Protein AF-A0A956REX2-F1 (afdb_monomer_lite)

Structure (mmCIF, N/CA/C/O backbone):
data_AF-A0A956REX2-F1
#
_entry.id   AF-A0A956REX2-F1
#
loop_
_atom_site.group_PDB
_atom_site.id
_atom_site.type_symbol
_atom_site.label_atom_id
_atom_site.label_alt_id
_atom_site.label_comp_id
_atom_site.label_asym_id
_atom_site.label_entity_id
_atom_site.label_seq_id
_atom_site.pdbx_PDB_ins_code
_atom_site.Cartn_x
_atom_site.Cartn_y
_atom_site.Cartn_z
_atom_site.occupancy
_atom_site.B_iso_or_equiv
_atom_site.auth_seq_id
_atom_site.auth_comp_id
_atom_site.auth_asym_id
_atom_site.auth_atom_id
_atom_site.pdbx_PDB_model_num
ATOM 1 N N . MET A 1 1 ? -1.833 4.869 -10.400 1.00 75.31 1 MET A N 1
ATOM 2 C CA . MET A 1 1 ? -1.973 5.181 -8.960 1.00 75.31 1 MET A CA 1
ATOM 3 C C . MET A 1 1 ? -0.663 5.714 -8.405 1.00 75.31 1 MET A C 1
ATOM 5 O O . MET A 1 1 ? 0.390 5.437 -8.976 1.00 75.31 1 MET A O 1
ATOM 9 N N . LEU A 1 2 ? -0.723 6.459 -7.299 1.00 81.12 2 LEU A N 1
ATOM 10 C CA . LEU A 1 2 ? 0.446 7.014 -6.617 1.00 81.12 2 LEU A CA 1
ATOM 11 C C . LEU A 1 2 ? 0.557 6.422 -5.212 1.00 81.12 2 LEU A C 1
ATOM 13 O O . LEU A 1 2 ? -0.314 6.652 -4.380 1.00 81.12 2 LEU A O 1
ATOM 17 N N . ALA A 1 3 ? 1.629 5.686 -4.931 1.00 83.25 3 ALA A N 1
ATOM 18 C CA . ALA A 1 3 ? 1.926 5.201 -3.587 1.00 83.25 3 ALA A CA 1
ATOM 19 C C . ALA A 1 3 ? 3.080 6.010 -2.990 1.00 83.25 3 ALA A C 1
ATOM 21 O O . ALA A 1 3 ? 4.172 6.064 -3.547 1.00 83.25 3 ALA A O 1
ATOM 22 N N . THR A 1 4 ? 2.872 6.622 -1.834 1.00 85.44 4 THR A N 1
ATOM 23 C CA . THR A 1 4 ? 3.902 7.367 -1.109 1.00 85.44 4 THR A CA 1
ATOM 24 C C . THR A 1 4 ? 4.163 6.670 0.213 1.00 85.44 4 THR A C 1
ATOM 26 O O . THR A 1 4 ? 3.251 6.499 1.021 1.00 85.44 4 THR A O 1
ATOM 29 N N . LYS A 1 5 ? 5.413 6.277 0.464 1.00 86.31 5 LYS A N 1
ATOM 30 C CA . LYS A 1 5 ? 5.799 5.804 1.796 1.00 86.31 5 LYS A CA 1
ATOM 31 C C . LYS A 1 5 ? 5.830 7.008 2.733 1.00 86.31 5 LYS A C 1
ATOM 33 O O . LYS A 1 5 ? 6.634 7.909 2.526 1.00 86.31 5 LYS A O 1
ATOM 38 N N . ILE A 1 6 ? 4.974 7.037 3.749 1.00 86.94 6 ILE A N 1
ATOM 39 C CA . ILE A 1 6 ? 4.868 8.180 4.673 1.00 86.94 6 ILE A CA 1
ATOM 40 C C . ILE A 1 6 ? 5.591 7.936 5.996 1.00 86.94 6 ILE A C 1
ATOM 42 O O . ILE A 1 6 ? 5.921 8.887 6.695 1.00 86.94 6 ILE A O 1
ATOM 46 N N . ARG A 1 7 ? 5.866 6.671 6.335 1.00 84.81 7 ARG A N 1
ATOM 47 C CA . ARG A 1 7 ? 6.574 6.299 7.563 1.00 84.81 7 ARG A CA 1
ATOM 48 C C . ARG A 1 7 ? 7.238 4.924 7.435 1.00 84.81 7 ARG A C 1
ATOM 50 O O . ARG A 1 7 ? 6.767 4.069 6.686 1.00 84.81 7 ARG A O 1
ATOM 57 N N . THR A 1 8 ? 8.317 4.712 8.186 1.00 83.06 8 THR A N 1
ATOM 58 C CA . THR A 1 8 ? 8.883 3.387 8.496 1.00 83.06 8 THR A CA 1
ATOM 59 C C . THR A 1 8 ? 8.424 2.979 9.902 1.00 83.06 8 THR A C 1
ATOM 61 O O . THR A 1 8 ? 8.401 3.814 10.808 1.00 83.06 8 THR A O 1
ATOM 64 N N . SER A 1 9 ? 8.025 1.724 10.083 1.00 69.75 9 SER A N 1
ATOM 65 C CA . SER A 1 9 ? 7.658 1.148 11.382 1.00 69.75 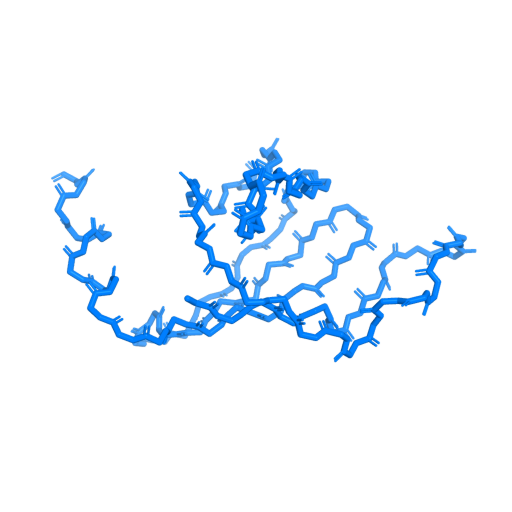9 SER A CA 1
ATOM 66 C C . SER A 1 9 ? 8.806 0.248 11.856 1.00 69.75 9 SER A C 1
ATOM 68 O O . SER A 1 9 ? 9.224 -0.630 11.108 1.00 69.75 9 SER A O 1
ATOM 70 N N . GLY A 1 10 ? 9.334 0.482 13.064 1.00 64.94 10 GLY A N 1
ATOM 71 C CA . GLY A 1 10 ? 10.471 -0.256 13.644 1.00 64.94 10 GLY A CA 1
ATOM 72 C C . GLY A 1 10 ? 11.747 0.585 13.808 1.00 64.94 10 GLY A C 1
ATOM 73 O O . GLY A 1 10 ? 11.924 1.589 13.124 1.00 64.94 10 GLY A O 1
ATOM 74 N N . ASP A 1 11 ? 12.626 0.167 14.726 1.00 57.84 11 ASP A N 1
ATOM 75 C CA . ASP A 1 11 ? 13.817 0.915 15.182 1.00 57.84 11 ASP A CA 1
ATOM 76 C C . ASP A 1 11 ? 15.116 0.542 14.434 1.00 57.84 11 ASP A C 1
ATOM 78 O O . ASP A 1 11 ? 16.220 0.590 14.967 1.00 57.84 11 ASP A O 1
ATOM 82 N N . GLY A 1 12 ? 15.012 0.091 13.184 1.00 53.91 12 GLY A N 1
ATOM 83 C CA . GLY A 1 12 ? 16.164 -0.506 12.517 1.00 53.91 12 GLY A CA 1
ATOM 84 C C . GLY A 1 12 ? 16.064 -0.542 11.004 1.00 53.91 12 GLY A C 1
ATOM 85 O O . GLY A 1 12 ? 15.541 -1.491 10.434 1.00 53.91 12 GLY A O 1
ATOM 86 N N . SER A 1 13 ? 16.709 0.441 10.377 1.00 56.28 13 SER A N 1
ATOM 87 C CA . SER A 1 13 ? 17.218 0.404 9.001 1.00 56.28 13 SER A CA 1
ATOM 88 C C . SER A 1 13 ? 16.237 0.678 7.843 1.00 56.28 13 SER A C 1
ATOM 90 O O . SER A 1 13 ? 15.118 0.179 7.773 1.00 56.28 13 SER A O 1
ATOM 92 N N . LEU A 1 1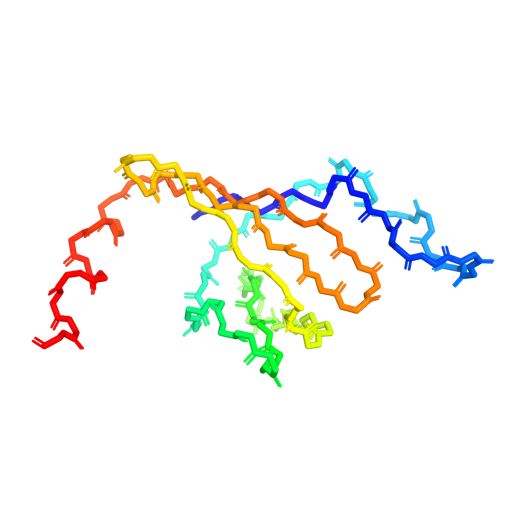4 ? 16.755 1.449 6.872 1.00 52.88 14 LEU A N 1
ATOM 93 C CA . LEU A 1 14 ? 16.189 1.887 5.580 1.00 52.88 14 LEU A CA 1
ATOM 94 C C . LEU A 1 14 ? 15.352 3.188 5.577 1.00 52.88 14 LEU A C 1
ATOM 96 O O . LEU A 1 14 ? 14.278 3.277 4.976 1.00 52.88 14 LEU A O 1
ATOM 100 N N . ASN A 1 15 ? 15.927 4.256 6.140 1.00 50.84 15 ASN A N 1
ATOM 101 C CA . ASN A 1 15 ? 15.478 5.656 6.014 1.00 50.84 15 ASN A CA 1
ATOM 102 C C . ASN A 1 15 ? 15.464 6.221 4.572 1.00 50.84 15 ASN A C 1
ATOM 104 O O . ASN A 1 15 ? 15.044 7.352 4.360 1.00 50.84 15 ASN A O 1
ATOM 108 N N . ALA A 1 16 ? 15.887 5.466 3.556 1.00 56.81 16 ALA A N 1
ATOM 109 C CA . ALA A 1 16 ? 16.173 6.006 2.222 1.00 56.81 16 ALA A CA 1
ATOM 110 C C . ALA A 1 16 ? 14.939 6.293 1.335 1.00 56.81 16 ALA A C 1
ATOM 112 O O . ALA A 1 16 ? 15.093 6.681 0.179 1.00 56.81 16 ALA A O 1
ATOM 113 N N . THR A 1 17 ? 13.713 6.046 1.810 1.00 66.31 17 THR A N 1
ATOM 114 C CA . THR A 1 17 ? 12.526 6.041 0.930 1.00 66.31 17 THR A CA 1
ATOM 115 C C . THR A 1 17 ? 11.263 6.682 1.502 1.00 66.31 17 THR A C 1
ATOM 117 O O . THR A 1 17 ? 10.251 6.725 0.803 1.00 66.31 17 THR A O 1
ATOM 120 N N . VAL A 1 18 ? 11.288 7.188 2.740 1.00 76.75 18 VAL A N 1
ATOM 121 C CA . VAL A 1 18 ? 10.157 7.957 3.290 1.00 76.75 18 VAL A CA 1
ATOM 122 C C . VAL A 1 18 ? 10.014 9.260 2.496 1.00 76.75 18 VAL A C 1
ATOM 124 O O . VAL A 1 18 ? 11.005 9.903 2.171 1.00 76.75 18 VAL A O 1
ATOM 127 N N . GLY A 1 19 ? 8.789 9.612 2.114 1.00 75.19 19 GLY A N 1
ATOM 128 C CA . GLY A 1 19 ? 8.483 10.741 1.233 1.00 75.19 19 GLY A CA 1
ATOM 129 C C . GLY A 1 19 ? 8.670 10.447 -0.258 1.00 75.19 19 GLY A C 1
ATOM 130 O O . GLY A 1 19 ? 8.153 11.191 -1.090 1.00 75.19 19 GLY A O 1
ATOM 131 N N . LYS A 1 20 ? 9.332 9.341 -0.632 1.00 77.31 20 LYS A N 1
ATOM 132 C CA . LYS A 1 20 ? 9.468 8.957 -2.039 1.00 77.31 20 LYS A CA 1
ATOM 133 C C . LYS A 1 20 ? 8.119 8.496 -2.579 1.00 77.31 20 LYS A C 1
ATOM 135 O O . LYS A 1 20 ? 7.497 7.568 -2.051 1.00 77.31 20 LYS A O 1
ATOM 140 N N . ALA A 1 21 ? 7.685 9.157 -3.643 1.00 76.06 21 ALA A N 1
ATOM 141 C CA . ALA A 1 21 ? 6.513 8.760 -4.392 1.00 76.06 21 ALA A CA 1
ATOM 142 C C . ALA A 1 21 ? 6.881 7.673 -5.410 1.00 76.06 21 ALA A C 1
ATOM 144 O O . ALA A 1 21 ? 7.887 7.765 -6.116 1.00 76.06 21 ALA A O 1
ATOM 145 N N . TYR A 1 22 ? 6.053 6.641 -5.471 1.00 75.56 22 TYR A N 1
ATOM 146 C CA . TYR A 1 22 ? 6.148 5.532 -6.402 1.00 75.56 22 TYR A CA 1
ATOM 147 C C . TYR A 1 22 ? 4.930 5.585 -7.320 1.00 75.56 22 TYR A C 1
ATOM 149 O O . TYR A 1 22 ? 3.792 5.427 -6.875 1.00 75.56 22 TYR A O 1
ATOM 157 N N . ASN A 1 23 ? 5.181 5.825 -8.604 1.00 74.12 23 ASN A N 1
ATOM 158 C CA . ASN A 1 23 ? 4.157 5.813 -9.645 1.00 74.12 23 ASN A CA 1
ATOM 159 C C . ASN A 1 23 ? 3.996 4.394 -10.178 1.00 74.12 23 ASN A C 1
ATOM 161 O O . ASN A 1 23 ? 4.924 3.869 -10.781 1.00 74.12 23 ASN A O 1
ATOM 165 N N . GLY A 1 24 ? 2.847 3.758 -9.976 1.00 73.44 24 GLY A N 1
ATOM 166 C CA . GLY A 1 24 ? 2.679 2.376 -10.410 1.00 73.44 24 GLY A CA 1
ATOM 167 C C . GLY A 1 24 ? 1.236 1.901 -10.465 1.00 73.44 24 GLY A C 1
ATOM 168 O O . GLY A 1 24 ? 0.278 2.666 -10.298 1.00 73.44 24 GLY A O 1
ATOM 169 N N . PHE A 1 25 ? 1.116 0.599 -10.707 1.00 69.94 25 PHE A N 1
ATOM 170 C CA . PHE A 1 25 ? -0.135 -0.144 -10.703 1.00 69.94 25 PHE A CA 1
ATOM 171 C C . PHE A 1 25 ? -0.159 -1.065 -9.487 1.00 69.94 25 PHE A C 1
ATOM 173 O O . PHE A 1 25 ? 0.801 -1.802 -9.245 1.00 69.94 25 PHE A O 1
ATOM 180 N N . LEU A 1 26 ? -1.269 -1.046 -8.755 1.00 74.25 26 LEU A N 1
ATOM 181 C CA . LEU A 1 26 ? -1.541 -2.044 -7.731 1.00 74.25 26 LEU A CA 1
ATOM 182 C C . LEU A 1 26 ? -1.965 -3.325 -8.436 1.00 74.25 26 LEU A C 1
ATOM 184 O O . LEU A 1 26 ? -2.942 -3.334 -9.178 1.00 74.25 26 LEU A O 1
ATOM 188 N N . ILE A 1 27 ? -1.197 -4.392 -8.237 1.00 75.25 27 ILE A N 1
ATOM 189 C CA . ILE A 1 27 ? -1.485 -5.686 -8.872 1.00 75.25 27 ILE A CA 1
ATOM 190 C C . ILE A 1 27 ? 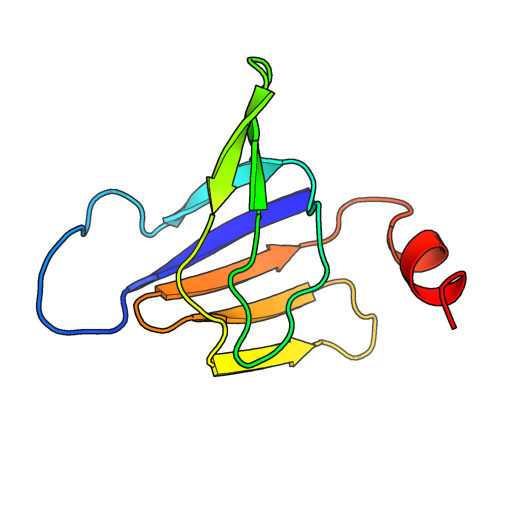-2.477 -6.498 -8.026 1.00 75.25 27 ILE A C 1
ATOM 192 O O . ILE A 1 27 ? -3.154 -7.384 -8.535 1.00 75.25 27 ILE A O 1
ATOM 196 N N . SER A 1 28 ? -2.564 -6.206 -6.729 1.00 76.69 28 SER A N 1
ATOM 197 C CA . SER A 1 28 ? -3.440 -6.900 -5.788 1.00 76.69 28 SER A CA 1
ATOM 198 C C . SER A 1 28 ? -3.943 -5.939 -4.726 1.00 76.69 28 SER A C 1
ATOM 200 O O . SER A 1 28 ? -3.140 -5.177 -4.184 1.00 76.69 28 SER A O 1
ATOM 202 N N . GLU A 1 29 ? -5.217 -6.034 -4.365 1.00 79.88 29 GLU A N 1
ATOM 203 C CA . GLU A 1 29 ? -5.759 -5.275 -3.240 1.00 79.88 29 GLU A CA 1
ATOM 204 C C . GLU A 1 29 ? -4.981 -5.539 -1.938 1.00 79.88 29 GLU A C 1
ATOM 206 O O . GLU A 1 29 ? -4.505 -6.661 -1.710 1.00 79.88 29 GLU A O 1
ATOM 211 N N . PRO A 1 30 ? -4.810 -4.518 -1.079 1.00 83.88 30 PRO A N 1
ATOM 212 C CA . PRO A 1 30 ? -4.182 -4.702 0.218 1.00 83.88 30 PRO A CA 1
ATOM 213 C C . PRO A 1 30 ? -5.092 -5.541 1.120 1.00 83.88 30 PRO A C 1
ATOM 215 O O . PRO A 1 30 ? -6.159 -5.097 1.531 1.00 83.88 30 PRO A O 1
ATOM 218 N N . VAL A 1 31 ? -4.639 -6.743 1.473 1.00 84.88 31 VAL A N 1
ATOM 219 C CA . VAL A 1 31 ? -5.349 -7.654 2.382 1.00 84.88 31 VAL A CA 1
ATOM 220 C C . VAL A 1 31 ? -4.478 -7.915 3.601 1.00 84.88 31 VAL A C 1
ATOM 222 O O . VAL A 1 31 ? -3.306 -8.267 3.461 1.00 84.88 31 VAL A O 1
ATOM 225 N N . VAL A 1 32 ? -5.051 -7.757 4.796 1.00 88.38 32 VAL A N 1
ATOM 226 C CA . VAL A 1 32 ? -4.356 -8.013 6.066 1.00 88.38 32 VAL A CA 1
ATOM 227 C C . VAL A 1 32 ? -3.803 -9.442 6.092 1.00 88.38 32 VAL A C 1
ATOM 229 O O . VAL A 1 32 ? -4.482 -10.393 5.717 1.00 88.38 32 VAL A O 1
ATOM 232 N N . GLY A 1 33 ? -2.549 -9.590 6.516 1.00 82.88 33 GLY A N 1
ATOM 233 C CA . GLY A 1 33 ? -1.824 -10.861 6.556 1.00 82.88 33 GLY A CA 1
ATOM 234 C C . GLY A 1 33 ? -1.166 -11.266 5.232 1.00 82.88 33 GLY A C 1
ATOM 235 O O . GLY A 1 33 ? -0.382 -12.212 5.218 1.00 82.88 33 GLY A O 1
ATOM 236 N N . ARG A 1 34 ? -1.416 -10.547 4.129 1.00 78.06 34 ARG A N 1
ATOM 237 C CA . ARG A 1 34 ? -0.808 -10.804 2.814 1.00 78.06 34 ARG A CA 1
ATOM 238 C C . ARG A 1 34 ? 0.208 -9.717 2.459 1.00 78.06 34 ARG A C 1
ATOM 240 O O . ARG A 1 34 ? 0.034 -8.554 2.814 1.00 78.06 34 ARG A O 1
ATOM 247 N N . GLY A 1 35 ? 1.276 -10.076 1.744 1.00 75.06 35 GLY A N 1
ATOM 248 C CA . GLY A 1 35 ? 2.150 -9.087 1.099 1.00 75.06 35 GLY A CA 1
ATOM 249 C C . GLY A 1 35 ? 1.413 -8.347 -0.026 1.00 75.06 35 GLY A C 1
ATOM 250 O O . GLY A 1 35 ? 0.631 -8.958 -0.754 1.00 75.06 35 GLY A O 1
ATOM 251 N N . MET A 1 36 ? 1.659 -7.046 -0.181 1.00 80.62 36 MET A N 1
ATOM 252 C CA . MET A 1 36 ? 1.057 -6.200 -1.222 1.00 80.62 36 MET A CA 1
ATOM 253 C C . MET A 1 36 ? 2.095 -5.864 -2.304 1.00 80.62 36 MET A C 1
ATOM 255 O O . MET A 1 36 ? 3.263 -5.654 -1.993 1.00 80.62 36 MET A O 1
ATOM 259 N N . VAL A 1 37 ? 1.696 -5.774 -3.580 1.00 75.06 37 VAL A N 1
ATOM 260 C CA . VAL A 1 37 ? 2.586 -5.352 -4.684 1.00 75.06 37 VAL A CA 1
ATOM 261 C C . VAL A 1 37 ? 2.148 -3.998 -5.235 1.00 75.06 37 VAL A C 1
ATOM 263 O O . VAL A 1 37 ? 1.078 -3.893 -5.831 1.00 75.06 37 VAL A O 1
ATOM 266 N N . LEU A 1 38 ? 2.980 -2.969 -5.048 1.00 71.81 38 LEU A N 1
ATOM 267 C CA . LEU A 1 38 ? 2.626 -1.564 -5.320 1.00 71.81 38 LEU A CA 1
ATOM 26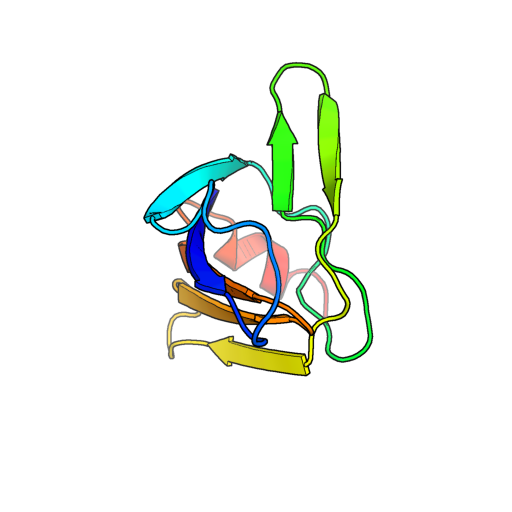8 C C . LEU A 1 38 ? 3.105 -1.028 -6.669 1.00 71.81 38 LEU A C 1
ATOM 270 O O . LEU A 1 38 ? 2.501 -0.121 -7.237 1.00 71.81 38 LEU A O 1
ATOM 274 N N . PHE A 1 39 ? 4.259 -1.502 -7.126 1.00 70.38 39 PHE A N 1
ATOM 275 C CA . PHE A 1 39 ? 5.005 -0.847 -8.191 1.00 70.38 39 PHE A CA 1
ATOM 276 C C . PHE A 1 39 ? 5.419 -1.893 -9.203 1.00 70.38 39 PHE A C 1
ATOM 278 O O . PHE A 1 39 ? 6.191 -2.789 -8.875 1.00 70.38 39 PHE A O 1
ATOM 285 N N . ARG A 1 40 ? 4.884 -1.778 -10.415 1.00 64.31 40 ARG A N 1
ATOM 286 C CA . ARG A 1 40 ? 5.492 -2.330 -11.617 1.00 64.31 40 ARG A CA 1
ATOM 287 C C . ARG A 1 40 ? 6.177 -1.157 -12.305 1.00 64.31 40 ARG A C 1
ATOM 289 O O . ARG A 1 40 ? 5.479 -0.263 -12.776 1.00 64.31 40 ARG A O 1
ATOM 296 N N . ASP A 1 41 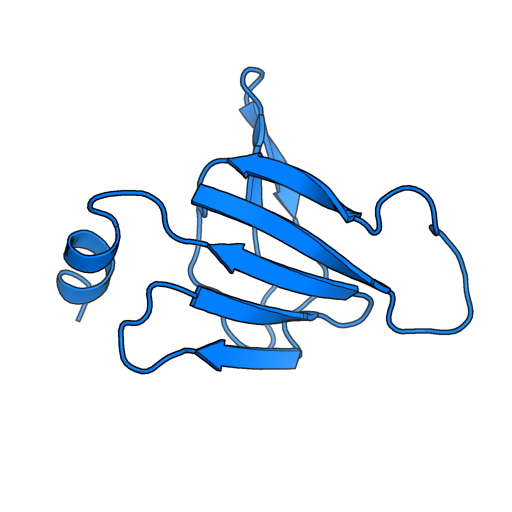? 7.506 -1.118 -12.283 1.00 61.16 41 ASP A N 1
ATOM 297 C CA . ASP A 1 41 ? 8.259 -0.077 -12.992 1.00 61.16 41 ASP A CA 1
ATOM 298 C C . ASP A 1 41 ? 8.092 -0.236 -14.521 1.00 61.16 41 ASP A C 1
ATOM 300 O O . ASP A 1 41 ? 7.612 -1.281 -14.975 1.00 61.16 41 ASP A O 1
ATOM 304 N N . PRO A 1 42 ? 8.479 0.757 -15.343 1.00 55.19 42 PRO A N 1
ATOM 305 C CA . PRO A 1 42 ? 8.434 0.623 -16.802 1.00 55.19 42 PRO A CA 1
ATOM 306 C C . PRO A 1 42 ? 9.247 -0.567 -17.349 1.00 55.19 42 PRO A C 1
ATOM 308 O O . PRO A 1 42 ? 8.974 -1.039 -18.446 1.00 55.19 42 PRO A O 1
ATOM 311 N N . ASN A 1 43 ? 10.207 -1.087 -16.572 1.00 70.44 43 ASN A N 1
ATOM 312 C CA . ASN A 1 43 ? 11.007 -2.277 -16.881 1.00 70.44 43 ASN A CA 1
ATOM 313 C C . ASN A 1 43 ? 10.354 -3.588 -16.387 1.00 70.44 43 ASN A C 1
ATOM 315 O O . ASN A 1 43 ? 10.945 -4.662 -16.498 1.00 70.44 43 ASN A O 1
ATOM 319 N N . GLY A 1 44 ? 9.155 -3.525 -15.801 1.00 67.88 44 GLY A N 1
ATOM 320 C CA . GLY A 1 44 ? 8.403 -4.664 -15.284 1.00 67.88 44 GLY A CA 1
ATOM 321 C C . GLY A 1 44 ? 8.758 -5.126 -13.863 1.00 67.88 44 GLY A C 1
ATOM 322 O O . GLY A 1 44 ? 8.159 -6.100 -13.394 1.00 67.88 44 GLY A O 1
ATOM 323 N N . ARG A 1 45 ? 9.675 -4.462 -13.147 1.00 76.25 45 ARG A N 1
ATOM 324 C CA . ARG A 1 45 ? 10.087 -4.839 -11.785 1.00 76.25 45 ARG A CA 1
ATOM 325 C C . ARG A 1 45 ? 8.965 -4.610 -10.788 1.00 76.25 45 ARG A C 1
ATOM 327 O O . ARG A 1 45 ? 8.421 -3.513 -10.700 1.00 76.25 45 ARG A O 1
ATOM 334 N N . ARG A 1 46 ? 8.667 -5.653 -10.011 1.00 76.31 46 ARG A N 1
ATOM 335 C CA . ARG A 1 46 ? 7.647 -5.654 -8.960 1.00 76.31 46 ARG A CA 1
ATOM 336 C C . ARG A 1 46 ? 8.262 -5.264 -7.620 1.00 76.31 46 ARG A C 1
ATOM 338 O O . ARG A 1 46 ? 9.195 -5.921 -7.170 1.00 76.31 46 ARG A O 1
ATOM 345 N N . MET A 1 47 ? 7.710 -4.255 -6.956 1.00 77.25 47 MET A N 1
ATOM 346 C CA . MET A 1 47 ? 7.988 -3.996 -5.542 1.00 77.25 47 MET A CA 1
ATOM 347 C C . MET A 1 47 ? 6.913 -4.657 -4.684 1.00 77.25 47 MET A C 1
ATOM 349 O O . MET A 1 47 ? 5.759 -4.223 -4.696 1.00 77.25 47 MET A O 1
ATOM 353 N N . VAL A 1 48 ? 7.310 -5.693 -3.947 1.00 76.31 48 VAL A N 1
ATOM 354 C CA . VAL A 1 48 ? 6.478 -6.367 -2.945 1.00 76.31 48 VAL A CA 1
ATOM 355 C C . VAL A 1 48 ? 6.790 -5.755 -1.581 1.00 76.31 48 VAL A C 1
ATOM 357 O O . VAL A 1 48 ? 7.957 -5.645 -1.207 1.00 76.31 48 VAL A O 1
ATOM 360 N N . THR A 1 49 ? 5.768 -5.318 -0.854 1.00 79.88 49 THR A N 1
ATOM 361 C CA . THR A 1 49 ? 5.902 -4.855 0.528 1.00 79.88 49 THR A CA 1
ATOM 362 C C . THR A 1 49 ? 5.889 -6.036 1.489 1.00 79.88 49 THR A C 1
ATOM 364 O O . THR A 1 49 ? 5.491 -7.150 1.143 1.00 79.88 49 THR A O 1
ATOM 367 N N . THR A 1 50 ? 6.256 -5.775 2.740 1.00 85.31 50 THR A N 1
ATOM 368 C CA . THR A 1 50 ? 5.979 -6.705 3.838 1.00 85.31 50 THR A CA 1
ATOM 369 C C . THR A 1 50 ? 4.464 -6.925 4.007 1.00 85.31 50 THR A C 1
ATOM 371 O O . THR A 1 50 ? 3.663 -6.154 3.452 1.00 85.31 50 THR A O 1
ATOM 374 N N . PRO A 1 51 ? 4.052 -7.988 4.727 1.00 89.50 51 PRO A N 1
ATOM 375 C CA . PRO A 1 51 ? 2.653 -8.264 5.026 1.00 89.50 51 PRO A CA 1
ATOM 376 C C . PRO A 1 51 ? 1.894 -7.049 5.562 1.00 89.50 51 PRO A C 1
ATOM 378 O O . PRO A 1 51 ? 2.383 -6.310 6.420 1.00 89.50 51 PRO A O 1
ATOM 381 N N . VAL A 1 52 ? 0.677 -6.855 5.062 1.00 89.44 52 VAL A N 1
ATOM 382 C CA . VAL A 1 52 ? -0.226 -5.798 5.517 1.00 89.44 52 VAL A CA 1
ATOM 383 C C . VAL A 1 52 ? -0.737 -6.131 6.918 1.00 89.44 52 VAL A C 1
ATOM 385 O O . VAL A 1 52 ? -1.213 -7.233 7.178 1.00 89.44 52 VAL A O 1
ATOM 388 N N . ARG A 1 53 ? -0.663 -5.165 7.829 1.00 91.62 53 ARG A N 1
ATOM 389 C CA . ARG A 1 53 ? -1.195 -5.235 9.195 1.00 91.62 53 ARG A CA 1
ATOM 390 C C . ARG A 1 53 ? -2.546 -4.544 9.313 1.00 91.62 53 ARG A C 1
ATOM 392 O O . ARG A 1 53 ? -3.415 -5.033 10.027 1.00 91.62 53 ARG A O 1
ATOM 399 N N . ARG A 1 54 ? -2.732 -3.426 8.608 1.00 90.12 54 ARG A N 1
ATOM 400 C CA . ARG A 1 54 ? -3.959 -2.628 8.673 1.00 90.12 54 ARG A CA 1
ATOM 401 C C . ARG A 1 54 ? -4.191 -1.875 7.371 1.00 90.12 54 ARG A C 1
ATOM 403 O O . ARG A 1 54 ? -3.249 -1.369 6.766 1.00 90.12 54 ARG A O 1
ATOM 410 N N . VAL A 1 55 ? -5.458 -1.766 6.983 1.00 89.00 55 VAL A N 1
ATOM 411 C CA . VAL A 1 55 ? -5.908 -0.935 5.863 1.00 89.00 55 VAL A CA 1
ATOM 412 C C . VAL A 1 55 ? -6.946 0.045 6.391 1.00 89.00 55 VAL A C 1
ATOM 414 O O . VAL A 1 55 ? -7.885 -0.359 7.073 1.00 89.00 55 VAL A O 1
ATOM 417 N N . LEU A 1 56 ? -6.760 1.330 6.105 1.00 90.06 56 LEU A N 1
ATOM 418 C CA . LEU A 1 56 ? -7.756 2.373 6.332 1.00 90.06 56 LEU A CA 1
ATOM 419 C C . LEU A 1 56 ? -8.117 2.994 4.990 1.00 90.06 56 LEU A C 1
ATOM 421 O O . LEU A 1 56 ? -7.230 3.321 4.203 1.00 90.06 56 LEU A O 1
ATOM 425 N N . THR A 1 57 ? -9.405 3.170 4.742 1.00 84.62 57 THR A N 1
ATOM 426 C CA . THR A 1 57 ? -9.937 3.748 3.507 1.00 84.62 57 THR A CA 1
ATOM 427 C C . THR A 1 57 ? -10.735 5.005 3.832 1.00 84.62 57 THR A C 1
ATOM 429 O O . THR A 1 57 ? -11.317 5.121 4.912 1.00 84.62 57 THR A O 1
ATOM 432 N N . THR A 1 58 ? -10.738 5.974 2.918 1.00 83.38 58 THR A N 1
ATOM 433 C CA . THR A 1 58 ? -11.665 7.114 2.979 1.00 83.38 58 THR A CA 1
ATOM 434 C C . THR A 1 58 ? -13.036 6.721 2.422 1.00 83.38 58 THR A C 1
ATOM 436 O O . THR A 1 58 ? -13.162 5.701 1.742 1.00 83.38 58 THR A O 1
ATOM 439 N N . ALA A 1 59 ? -14.069 7.522 2.709 1.00 75.38 59 ALA A N 1
ATOM 440 C CA . ALA A 1 59 ? -15.447 7.250 2.279 1.00 75.38 59 ALA A CA 1
ATOM 441 C C . ALA A 1 59 ? -15.571 7.035 0.757 1.00 75.38 59 ALA A C 1
ATOM 443 O O . ALA A 1 59 ? -16.331 6.178 0.318 1.00 75.38 59 ALA A O 1
ATOM 444 N N . GLU A 1 60 ? -14.763 7.746 -0.030 1.00 71.44 60 GLU A N 1
ATOM 445 C CA . GLU A 1 60 ? -14.766 7.687 -1.497 1.00 71.44 60 GLU A CA 1
ATOM 446 C C . GLU A 1 60 ? -13.784 6.641 -2.061 1.00 71.44 60 GLU A C 1
ATOM 448 O O . GLU A 1 60 ? -13.644 6.509 -3.270 1.00 71.44 60 GLU A O 1
ATOM 453 N N . ARG A 1 61 ? -13.082 5.879 -1.204 1.00 68.56 61 ARG A N 1
ATOM 454 C CA . ARG A 1 61 ? -12.041 4.889 -1.572 1.00 68.56 61 ARG A CA 1
ATOM 455 C C . ARG A 1 61 ? -10.896 5.424 -2.447 1.00 68.56 61 ARG A C 1
ATOM 457 O O . ARG A 1 61 ? -10.024 4.656 -2.844 1.00 68.56 61 ARG A O 1
ATOM 464 N N . GLU A 1 62 ? -10.833 6.729 -2.685 1.00 78.88 62 GLU A N 1
ATOM 465 C CA . GLU A 1 62 ? -9.775 7.382 -3.461 1.00 78.88 62 GLU A CA 1
ATOM 466 C C . GLU A 1 62 ? -8.419 7.350 -2.748 1.00 78.88 62 GLU A C 1
ATOM 468 O O . GLU A 1 62 ? -7.361 7.462 -3.377 1.00 78.88 62 GLU A O 1
ATOM 473 N N . LEU A 1 63 ? -8.444 7.189 -1.422 1.00 81.94 63 LEU A N 1
ATOM 474 C CA . LEU A 1 63 ? -7.260 7.215 -0.589 1.00 81.94 63 LEU A CA 1
ATOM 475 C C . LEU A 1 63 ? -7.227 6.029 0.379 1.00 81.94 63 LEU A C 1
ATOM 477 O O . LEU A 1 63 ? -8.150 5.811 1.168 1.00 81.94 63 LEU A O 1
ATOM 481 N N . LEU A 1 64 ? -6.123 5.280 0.335 1.00 86.94 64 LEU A N 1
ATOM 482 C CA . LEU A 1 64 ? -5.862 4.156 1.225 1.00 86.94 64 LEU A CA 1
ATOM 483 C C . LEU A 1 64 ? -4.609 4.422 2.054 1.00 86.94 64 LEU A C 1
ATOM 485 O O . LEU A 1 64 ? -3.552 4.761 1.521 1.00 86.94 64 LEU A O 1
ATOM 489 N N . TYR A 1 65 ? -4.703 4.195 3.358 1.00 88.44 65 TYR A N 1
ATOM 490 C CA . TYR A 1 65 ? -3.541 4.064 4.224 1.00 88.44 65 TYR A CA 1
ATOM 491 C C . TYR A 1 65 ? -3.304 2.587 4.499 1.00 88.44 65 TYR A C 1
ATOM 493 O O . TYR A 1 65 ? -4.156 1.907 5.072 1.00 88.44 65 TYR A O 1
ATOM 501 N N . VAL A 1 66 ? -2.140 2.094 4.089 1.00 88.50 66 VAL A N 1
ATOM 502 C CA . VAL A 1 66 ? -1.753 0.695 4.256 1.00 88.50 66 VAL A CA 1
ATOM 503 C C . VAL A 1 66 ? -0.569 0.629 5.202 1.00 88.50 66 VAL A C 1
ATOM 505 O O . VAL A 1 66 ? 0.534 1.072 4.879 1.00 88.50 66 VAL A O 1
ATOM 508 N N . GLU A 1 67 ? -0.809 0.075 6.381 1.00 90.31 67 GLU A N 1
ATOM 509 C CA . GLU A 1 67 ? 0.232 -0.282 7.329 1.00 90.31 67 GLU A CA 1
ATOM 510 C C . GLU A 1 67 ? 0.690 -1.703 7.034 1.00 90.31 67 GLU A C 1
ATOM 512 O O . GLU A 1 67 ? -0.106 -2.637 6.965 1.00 90.31 67 GLU A O 1
ATOM 517 N N . THR A 1 68 ? 1.989 -1.854 6.856 1.00 87.50 68 THR A N 1
ATOM 518 C CA . THR A 1 68 ? 2.693 -3.121 6.675 1.00 87.50 68 THR A CA 1
ATOM 519 C C . THR A 1 68 ? 3.584 -3.360 7.888 1.00 87.50 68 THR A C 1
ATOM 521 O O . THR A 1 68 ? 3.735 -2.464 8.719 1.00 87.50 68 THR A O 1
ATOM 524 N N . GLU A 1 69 ? 4.200 -4.535 8.005 1.00 88.19 69 GLU A N 1
ATOM 525 C CA . GLU A 1 69 ? 5.048 -4.859 9.164 1.00 88.19 69 GLU A CA 1
ATOM 526 C C . GLU A 1 69 ? 6.126 -3.812 9.456 1.00 88.19 69 GLU A C 1
ATOM 528 O O . GLU A 1 69 ? 6.454 -3.574 10.614 1.00 88.19 69 GLU A O 1
ATOM 533 N N . ASN A 1 70 ? 6.665 -3.173 8.416 1.00 85.88 70 ASN A N 1
ATOM 534 C CA . ASN A 1 70 ? 7.796 -2.261 8.551 1.00 85.88 70 ASN A CA 1
ATOM 535 C C . ASN A 1 70 ? 7.560 -0.866 7.962 1.00 85.88 70 ASN A C 1
ATOM 537 O O . ASN A 1 70 ? 8.489 -0.059 7.907 1.00 85.88 70 ASN A O 1
ATOM 541 N N . SER A 1 71 ? 6.378 -0.551 7.435 1.00 85.12 71 SER A N 1
ATOM 542 C CA . SER A 1 71 ? 6.151 0.711 6.716 1.00 85.12 71 SER A CA 1
ATOM 543 C C . SER A 1 71 ? 4.679 1.091 6.644 1.00 85.12 71 SER A C 1
ATOM 545 O O . SER A 1 71 ? 3.808 0.228 6.591 1.00 85.12 71 SER A O 1
ATOM 547 N N . VAL A 1 72 ? 4.413 2.393 6.561 1.00 88.75 72 VAL A N 1
ATOM 548 C CA . VAL A 1 72 ? 3.081 2.937 6.283 1.00 88.75 72 VAL A CA 1
ATOM 549 C C . VAL A 1 72 ? 3.106 3.639 4.933 1.00 88.75 72 VAL A C 1
ATOM 551 O O . VAL A 1 72 ? 3.966 4.490 4.672 1.00 88.75 72 VAL A O 1
ATOM 554 N N . TYR A 1 73 ? 2.142 3.296 4.087 1.00 87.38 73 TYR A N 1
ATOM 555 C CA . TYR A 1 73 ? 1.966 3.854 2.754 1.00 87.38 73 TYR A CA 1
ATOM 556 C C . TYR A 1 73 ? 0.652 4.619 2.667 1.00 87.38 73 TYR A C 1
ATOM 558 O O . TYR A 1 73 ? -0.375 4.153 3.152 1.00 87.38 73 TYR A O 1
ATOM 566 N N . ARG A 1 74 ? 0.689 5.776 2.005 1.00 89.31 74 ARG A N 1
ATOM 567 C CA . ARG A 1 74 ? -0.492 6.473 1.495 1.00 89.31 74 ARG A CA 1
ATOM 568 C C . ARG A 1 74 ? -0.615 6.158 0.012 1.00 89.31 74 ARG A C 1
ATOM 570 O O . ARG A 1 74 ? 0.317 6.432 -0.741 1.00 89.31 74 ARG A O 1
ATOM 577 N N . ILE A 1 75 ? -1.740 5.605 -0.404 1.00 86.94 75 ILE A N 1
ATOM 578 C CA . ILE A 1 75 ? -2.041 5.291 -1.797 1.00 86.94 75 ILE A CA 1
ATOM 579 C C . ILE A 1 75 ? -3.161 6.219 -2.242 1.00 86.94 75 ILE A C 1
ATOM 581 O O . ILE A 1 75 ? -4.215 6.253 -1.616 1.00 86.94 75 ILE A O 1
ATOM 585 N N . SER A 1 76 ? -2.911 6.963 -3.311 1.00 85.62 76 SER A N 1
ATOM 586 C CA . SER A 1 76 ? -3.909 7.770 -4.002 1.00 85.62 76 SER A CA 1
ATOM 587 C C . SER A 1 76 ? -4.251 7.091 -5.323 1.00 85.62 76 SER A C 1
ATOM 589 O O . SER A 1 76 ? -3.376 6.845 -6.169 1.00 85.62 76 SER A O 1
ATOM 591 N N . VAL A 1 77 ? -5.526 6.767 -5.484 1.00 76.62 77 VAL A N 1
ATOM 592 C CA . VAL A 1 77 ? -6.083 6.266 -6.734 1.00 76.62 77 VAL A CA 1
ATOM 593 C C . VAL A 1 77 ? -6.279 7.481 -7.641 1.00 76.62 77 VAL A C 1
ATOM 595 O O . VAL A 1 77 ? -6.934 8.441 -7.262 1.00 76.62 77 VAL A O 1
ATOM 598 N N . ILE A 1 78 ? -5.629 7.489 -8.805 1.00 70.12 78 ILE A N 1
ATOM 599 C CA . ILE A 1 78 ? -5.720 8.581 -9.786 1.00 70.12 78 ILE A CA 1
ATOM 600 C C . ILE A 1 78 ? -6.338 7.950 -11.042 1.00 70.12 78 ILE A C 1
ATOM 602 O O . ILE A 1 78 ? -5.652 7.150 -11.684 1.00 70.12 78 ILE A O 1
ATOM 606 N N . GLY A 1 79 ? -7.611 8.249 -11.337 1.00 61.31 79 GLY A N 1
ATOM 607 C CA . GLY A 1 79 ? -8.395 7.693 -12.464 1.00 61.31 79 GLY A CA 1
ATOM 608 C C . GLY A 1 79 ? -9.262 6.462 -12.127 1.00 61.31 79 GLY A C 1
ATOM 609 O O . GLY A 1 79 ? -9.220 5.996 -10.990 1.00 61.31 79 GLY A O 1
ATOM 610 N N . ASP A 1 80 ? -10.008 5.945 -13.123 1.00 52.06 80 ASP A N 1
ATOM 611 C CA . ASP A 1 80 ? -11.132 4.959 -13.111 1.00 52.06 80 ASP A CA 1
ATOM 612 C C . ASP A 1 80 ? -10.891 3.566 -12.467 1.00 52.06 80 ASP A C 1
ATOM 614 O O . ASP A 1 80 ? -11.495 2.557 -12.822 1.00 52.06 80 ASP A O 1
ATOM 618 N N . TYR A 1 81 ? -10.006 3.452 -11.483 1.00 52.03 81 TYR A N 1
ATOM 619 C CA . TYR A 1 81 ? -9.812 2.232 -10.694 1.00 52.03 81 TYR A CA 1
ATOM 620 C C . TYR A 1 81 ? -10.937 1.984 -9.677 1.00 52.03 81 TYR A C 1
ATOM 622 O O . TYR A 1 81 ? -11.088 0.854 -9.212 1.00 52.03 81 TYR A O 1
ATOM 630 N N . ALA A 1 82 ? -11.742 3.002 -9.347 1.00 48.75 82 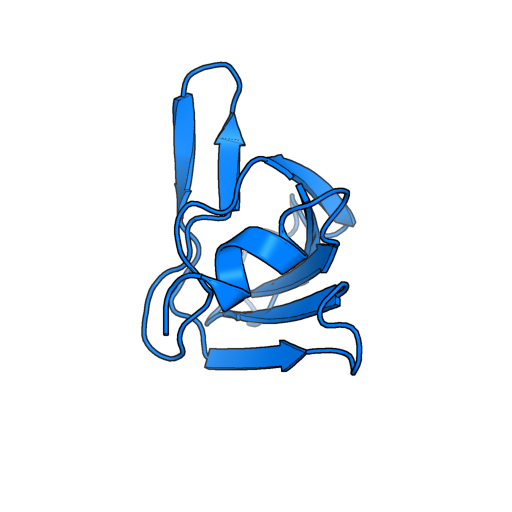ALA A N 1
ATOM 631 C CA . ALA A 1 82 ? -12.930 2.841 -8.506 1.00 48.75 82 ALA A CA 1
ATOM 632 C C . ALA A 1 82 ? -13.959 1.878 -9.134 1.00 48.75 82 ALA A C 1
ATOM 634 O O . ALA A 1 82 ? -14.660 1.173 -8.410 1.00 48.75 82 ALA A O 1
ATOM 635 N N . GLU A 1 83 ? -13.994 1.797 -10.468 1.00 44.59 83 GLU A N 1
ATOM 636 C CA . GLU A 1 83 ? -14.926 0.962 -11.231 1.00 44.59 83 GLU A CA 1
ATOM 637 C C . GLU A 1 83 ? -14.468 -0.507 -11.336 1.00 44.59 83 GLU A C 1
ATOM 639 O O . GLU A 1 83 ? -15.282 -1.423 -11.393 1.00 44.59 83 GLU A O 1
ATOM 644 N N . GLN A 1 84 ? -13.158 -0.776 -11.289 1.00 45.88 84 GLN A N 1
ATOM 645 C CA . GLN A 1 84 ? -12.632 -2.149 -11.362 1.00 45.88 84 GLN A CA 1
ATOM 646 C C . GLN A 1 84 ? -12.691 -2.890 -10.017 1.00 45.88 84 GLN A C 1
ATOM 648 O O . GLN A 1 84 ? -12.796 -4.114 -10.004 1.00 45.88 84 GLN A O 1
ATOM 653 N N . ALA A 1 85 ? -12.668 -2.171 -8.889 1.00 45.69 85 ALA A N 1
ATOM 654 C CA . ALA A 1 85 ? -12.816 -2.765 -7.557 1.00 45.69 85 ALA A CA 1
ATOM 655 C C . ALA A 1 85 ? -14.277 -3.134 -7.218 1.00 45.69 85 ALA A C 1
ATOM 657 O O . ALA A 1 85 ? -14.515 -3.990 -6.369 1.00 45.69 85 ALA A O 1
ATOM 658 N N . SER A 1 86 ? -15.268 -2.510 -7.869 1.00 45.16 86 SER A N 1
ATOM 659 C CA . SER A 1 86 ? -16.687 -2.870 -7.719 1.00 45.16 86 SER A CA 1
ATOM 660 C C . SER A 1 86 ? -17.110 -4.050 -8.601 1.00 45.16 86 SER A C 1
ATOM 662 O O . SER A 1 86 ? -18.086 -4.717 -8.278 1.00 45.16 86 SER A O 1
ATOM 664 N N . ALA A 1 87 ? -16.366 -4.347 -9.671 1.00 43.62 87 ALA A N 1
ATOM 665 C CA . ALA A 1 87 ? -16.663 -5.432 -10.610 1.00 43.62 87 ALA A CA 1
ATOM 666 C C . ALA A 1 87 ? -16.168 -6.827 -10.163 1.00 43.62 87 ALA A C 1
ATOM 668 O O . ALA A 1 87 ? -16.334 -7.797 -10.901 1.00 43.62 87 ALA A O 1
ATOM 669 N N . ALA A 1 88 ? -15.536 -6.938 -8.989 1.00 38.09 88 ALA A N 1
ATOM 670 C CA . ALA A 1 88 ? -14.925 -8.175 -8.489 1.00 38.09 88 ALA A CA 1
ATOM 671 C C . ALA A 1 88 ? -15.680 -8.837 -7.313 1.00 38.09 88 ALA A C 1
ATOM 673 O O . ALA A 1 88 ? -15.110 -9.714 -6.660 1.00 38.09 88 ALA A O 1
ATOM 674 N N . ILE A 1 89 ? -16.927 -8.425 -7.035 1.00 35.94 89 ILE A N 1
ATOM 675 C CA . ILE A 1 89 ? -17.801 -9.011 -5.996 1.00 35.94 89 ILE A CA 1
ATOM 676 C C . ILE A 1 89 ? -18.917 -9.824 -6.648 1.00 35.94 89 ILE A C 1
ATOM 678 O O . ILE A 1 89 ? -19.602 -9.262 -7.530 1.00 35.94 89 ILE A O 1
#

Secondary structure (DSSP, 8-state):
-EEEEEEE-SSSS-GGGTT-EEE---SS---BTSEEEEEE-TT--EEEEEEEEEEEE-TTSSEEEEEETTEEEEEE--SSHHHHHHTT-

Sequence (89 aa):
MLATKIRTSGDGSLNATVGKAYNGFLISEPVVGRGMVLFRDPNGRRMVTTPVRRVLTTAERELLYVETENSVYRISVIGDYAEQASAAI

Foldseek 3Di:
DKKAFQDWPDDDDDPPGHRPIADADWPDDQDAQDWTWGHLDPVRDTDTAAGWHDWDADPQNQWIWTDHPTTIMIDGDDDDPSVVVVVPD

Radius of gyration: 12.83 Å; chains: 1; bounding box: 35×22×32 Å

pLDDT: mean 73.76, std 14.12, range [35.94, 91.62]